Protein AF-A0A811TAB5-F1 (afdb_monomer)

Structure (mmCIF, N/CA/C/O backbone):
data_AF-A0A811TAB5-F1
#
_entry.id   AF-A0A811TAB5-F1
#
loop_
_atom_site.group_PDB
_atom_site.id
_atom_site.type_symbol
_atom_site.label_atom_id
_atom_site.label_alt_id
_atom_site.label_comp_id
_atom_site.label_asym_id
_atom_site.label_entity_id
_atom_site.label_seq_id
_atom_site.pdbx_PDB_ins_code
_atom_site.Cartn_x
_atom_site.Cartn_y
_atom_site.Cartn_z
_atom_site.occupancy
_atom_site.B_iso_or_equiv
_atom_site.auth_seq_id
_atom_site.auth_comp_id
_atom_site.auth_asym_id
_atom_site.auth_atom_id
_atom_site.pdbx_PDB_model_num
ATOM 1 N N . MET A 1 1 ? -5.937 9.752 -0.092 1.00 64.44 1 MET A N 1
ATOM 2 C CA . MET A 1 1 ? -6.504 8.435 0.257 1.00 64.44 1 MET A CA 1
ATOM 3 C C . MET A 1 1 ? -6.206 8.228 1.731 1.00 64.44 1 MET A C 1
ATOM 5 O O . MET A 1 1 ? -5.063 8.441 2.115 1.00 64.44 1 MET A O 1
ATOM 9 N N . GLY A 1 2 ? -7.223 7.985 2.560 1.00 84.50 2 GLY A N 1
ATOM 10 C CA . GLY A 1 2 ? -7.096 7.859 4.020 1.00 84.50 2 GLY A CA 1
ATOM 11 C C . GLY A 1 2 ? -6.593 6.479 4.439 1.00 84.50 2 GLY A C 1
ATOM 12 O O . GLY A 1 2 ? -7.270 5.792 5.190 1.00 84.50 2 GLY A O 1
ATOM 13 N N . VAL A 1 3 ? -5.455 6.067 3.880 1.00 91.94 3 VAL A N 1
ATOM 14 C CA . VAL A 1 3 ? -4.836 4.758 4.111 1.00 91.94 3 VAL A CA 1
ATOM 15 C C . VAL A 1 3 ? -3.556 4.963 4.908 1.00 91.94 3 VAL A C 1
ATOM 17 O O . VAL A 1 3 ? -2.767 5.856 4.591 1.00 91.94 3 VAL A O 1
ATOM 20 N N . VAL A 1 4 ? -3.352 4.139 5.928 1.00 94.38 4 VAL A N 1
ATOM 21 C CA . VAL A 1 4 ? -2.138 4.086 6.757 1.00 94.38 4 VAL A CA 1
ATOM 22 C C . VAL A 1 4 ? -1.504 2.703 6.641 1.00 94.38 4 VAL A C 1
ATOM 24 O O . VAL A 1 4 ? -2.173 1.763 6.223 1.00 94.38 4 VAL A O 1
ATOM 27 N N . GLY A 1 5 ? -0.211 2.569 6.936 1.00 93.62 5 GLY A N 1
ATOM 28 C CA . GLY A 1 5 ? 0.493 1.292 6.793 1.00 93.62 5 GLY A CA 1
ATOM 29 C C . GLY A 1 5 ? 1.881 1.422 6.177 1.00 93.62 5 GLY A C 1
ATOM 30 O O . GLY A 1 5 ? 2.558 2.442 6.330 1.00 93.62 5 GLY A O 1
ATOM 31 N N . PHE A 1 6 ? 2.339 0.386 5.482 1.00 93.56 6 PHE A N 1
ATOM 32 C CA . PHE A 1 6 ? 3.640 0.419 4.827 1.00 93.56 6 PHE A CA 1
ATOM 33 C C . PHE A 1 6 ? 3.729 -0.454 3.580 1.00 93.56 6 PHE A C 1
ATOM 35 O O . PHE A 1 6 ? 2.980 -1.409 3.397 1.00 93.56 6 PHE A O 1
ATOM 42 N N . VAL A 1 7 ? 4.728 -0.147 2.757 1.00 94.56 7 VAL A N 1
ATOM 43 C CA . VAL A 1 7 ? 5.180 -0.983 1.641 1.00 94.56 7 VAL A CA 1
ATOM 44 C C . VAL A 1 7 ? 6.636 -1.399 1.843 1.00 94.56 7 VAL A C 1
ATOM 46 O O . VAL A 1 7 ? 7.463 -0.589 2.263 1.00 94.56 7 VAL A O 1
ATOM 49 N N . GLU A 1 8 ? 6.960 -2.657 1.554 1.00 92.56 8 GLU A N 1
ATOM 50 C CA . GLU A 1 8 ? 8.286 -3.252 1.732 1.00 92.56 8 GLU A CA 1
ATOM 51 C C . GLU A 1 8 ? 8.673 -4.127 0.532 1.00 92.56 8 GLU A C 1
ATOM 53 O O . GLU A 1 8 ? 7.904 -4.983 0.098 1.00 92.56 8 GLU A O 1
ATOM 58 N N . ASN A 1 9 ? 9.906 -3.964 0.042 1.00 91.25 9 ASN A N 1
ATOM 59 C CA . ASN A 1 9 ? 10.479 -4.870 -0.955 1.00 91.25 9 ASN A CA 1
ATOM 60 C C . ASN A 1 9 ? 11.082 -6.100 -0.269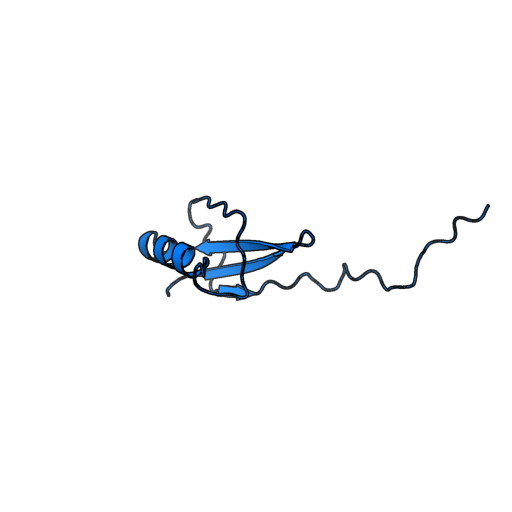 1.00 91.25 9 ASN A C 1
ATOM 62 O O . ASN A 1 9 ? 12.024 -5.991 0.527 1.00 91.25 9 ASN A O 1
ATOM 66 N N . GLN A 1 10 ? 10.583 -7.273 -0.637 1.00 89.38 10 GLN A N 1
ATOM 67 C CA . GLN A 1 10 ? 11.072 -8.555 -0.156 1.00 89.38 10 GLN A CA 1
ATOM 68 C C . GLN A 1 10 ? 12.352 -8.983 -0.903 1.00 89.38 10 GLN A C 1
ATOM 70 O O . GLN A 1 10 ? 12.596 -8.573 -2.042 1.00 89.38 10 GLN A O 1
ATOM 75 N N . PRO A 1 11 ? 13.229 -9.790 -0.272 1.00 83.62 11 PRO A N 1
ATOM 76 C CA . PRO A 1 11 ? 14.470 -10.270 -0.894 1.00 83.62 11 PRO A CA 1
ATOM 77 C C . PRO A 1 11 ? 14.256 -11.140 -2.137 1.00 83.62 11 PRO A C 1
ATOM 79 O O . PRO A 1 11 ? 15.162 -11.234 -2.961 1.00 83.62 11 PRO A O 1
ATOM 82 N N . ASP A 1 12 ? 13.094 -11.775 -2.263 1.00 86.56 12 ASP A N 1
ATOM 83 C CA . ASP A 1 12 ? 12.708 -12.600 -3.410 1.00 86.56 12 ASP A CA 1
ATOM 84 C C . ASP A 1 12 ? 12.212 -11.775 -4.613 1.00 86.56 12 ASP A C 1
ATOM 86 O O . ASP A 1 12 ? 11.945 -12.332 -5.676 1.00 86.56 12 ASP A O 1
ATOM 90 N N . GLY A 1 13 ? 12.144 -10.446 -4.467 1.00 85.69 13 GLY A N 1
ATOM 91 C CA . GLY A 1 13 ? 11.674 -9.520 -5.492 1.00 85.69 13 GLY A CA 1
ATOM 92 C C . GLY A 1 13 ? 10.173 -9.235 -5.434 1.00 85.69 13 GLY A C 1
ATOM 93 O O . GLY A 1 13 ? 9.692 -8.467 -6.265 1.00 85.69 13 GLY A O 1
ATOM 94 N N . THR A 1 14 ? 9.440 -9.808 -4.474 1.00 90.81 14 THR A N 1
ATOM 95 C CA . THR A 1 14 ? 8.030 -9.472 -4.243 1.00 90.81 14 THR A CA 1
ATOM 96 C C . THR A 1 14 ? 7.888 -8.147 -3.488 1.00 90.81 14 THR A C 1
ATOM 98 O O . THR A 1 14 ? 8.821 -7.660 -2.840 1.00 90.81 14 THR A O 1
ATOM 101 N N . VAL A 1 15 ? 6.711 -7.531 -3.595 1.00 92.00 15 VAL A N 1
ATOM 102 C CA . VAL A 1 15 ? 6.355 -6.316 -2.857 1.00 92.00 15 VAL A CA 1
ATOM 103 C C . VAL A 1 15 ? 5.273 -6.687 -1.858 1.00 92.00 15 VAL A C 1
ATOM 105 O O . VAL A 1 15 ? 4.226 -7.195 -2.247 1.00 92.00 15 VAL A O 1
ATOM 108 N N . ASN A 1 16 ? 5.532 -6.428 -0.581 1.00 93.81 16 ASN A N 1
ATOM 109 C CA . ASN A 1 16 ? 4.557 -6.615 0.481 1.00 93.81 16 ASN A CA 1
ATOM 110 C C . ASN A 1 16 ? 3.958 -5.264 0.869 1.00 93.81 16 ASN A C 1
ATOM 112 O O . ASN A 1 16 ? 4.699 -4.300 1.082 1.00 93.81 16 ASN A O 1
ATOM 116 N N . ILE A 1 17 ? 2.634 -5.194 0.977 1.00 94.19 17 ILE A N 1
ATOM 117 C CA . ILE A 1 17 ? 1.919 -3.985 1.382 1.00 94.19 17 ILE A CA 1
ATOM 118 C C . ILE A 1 17 ? 0.990 -4.344 2.533 1.00 94.19 17 ILE A C 1
ATOM 120 O O . ILE A 1 17 ? 0.146 -5.223 2.402 1.00 94.19 17 ILE A O 1
ATOM 124 N N . VAL A 1 18 ? 1.126 -3.625 3.643 1.00 93.88 18 VAL A N 1
ATOM 125 C CA . VAL A 1 18 ? 0.171 -3.654 4.753 1.00 93.88 18 VAL A CA 1
ATOM 126 C C . VAL A 1 18 ? -0.538 -2.314 4.758 1.00 93.88 18 VAL A C 1
ATOM 128 O O . VAL A 1 18 ? 0.115 -1.272 4.811 1.00 93.88 18 VAL A O 1
ATOM 131 N N . ALA A 1 19 ? -1.863 -2.338 4.665 1.00 93.88 19 ALA A N 1
ATOM 132 C CA . ALA A 1 19 ? -2.683 -1.144 4.567 1.00 93.88 19 ALA A CA 1
ATOM 133 C C . ALA A 1 19 ? -3.908 -1.261 5.473 1.00 93.88 19 ALA A C 1
ATOM 135 O O . ALA A 1 19 ? -4.610 -2.269 5.460 1.00 93.88 19 ALA A O 1
ATOM 136 N N . GLU A 1 20 ? -4.184 -0.202 6.225 1.00 94.56 20 GLU A N 1
ATOM 137 C CA . GLU A 1 20 ? -5.380 -0.062 7.044 1.00 94.56 20 GLU A CA 1
ATOM 138 C C . GLU A 1 20 ? -6.148 1.185 6.624 1.00 94.56 20 GLU A C 1
ATOM 140 O O . GLU A 1 20 ? -5.572 2.229 6.303 1.00 94.56 20 GLU A O 1
ATOM 145 N N . GLY A 1 21 ? -7.468 1.073 6.618 1.00 92.38 21 GLY A N 1
ATOM 146 C CA . GLY A 1 21 ? -8.362 2.128 6.176 1.00 92.38 21 GLY A CA 1
ATOM 147 C C . GLY A 1 21 ? -9.795 1.626 6.087 1.00 92.38 21 GLY A C 1
ATOM 148 O O . GLY A 1 21 ? -10.108 0.498 6.469 1.00 92.38 21 GLY A O 1
ATOM 149 N N . GLU A 1 22 ? -10.676 2.479 5.580 1.00 92.31 22 GLU A N 1
ATOM 150 C CA . GLU A 1 22 ? -12.051 2.087 5.275 1.00 92.31 22 GLU A CA 1
ATOM 151 C C . GLU A 1 22 ? -12.076 1.096 4.103 1.00 92.31 22 GLU A C 1
ATOM 153 O O . GLU A 1 22 ? -11.299 1.237 3.161 1.00 92.31 22 GLU A O 1
ATOM 158 N N . GLY A 1 23 ? -12.978 0.110 4.148 1.00 89.12 23 GLY A N 1
ATOM 159 C CA . GLY A 1 23 ? -13.019 -0.984 3.168 1.00 89.12 23 GLY A CA 1
ATOM 160 C C . GLY A 1 23 ? -13.089 -0.504 1.717 1.00 89.12 23 GLY A C 1
ATOM 161 O O . GLY A 1 23 ? -12.274 -0.919 0.903 1.00 89.12 23 GLY A O 1
ATOM 162 N N . GLU A 1 24 ? -13.971 0.454 1.421 1.00 91.12 24 GLU A N 1
ATOM 163 C CA . GLU A 1 24 ? -14.111 1.030 0.072 1.00 91.12 24 GLU A CA 1
ATOM 164 C C . GLU A 1 24 ? -12.816 1.716 -0.407 1.00 91.12 24 GLU A C 1
ATOM 166 O O . GLU A 1 24 ? -12.440 1.620 -1.573 1.00 91.12 24 GLU A O 1
ATOM 171 N N . ILE A 1 25 ? -12.088 2.372 0.505 1.00 92.50 25 ILE A N 1
ATOM 172 C CA . ILE A 1 25 ? -10.808 3.028 0.199 1.00 92.50 25 ILE A CA 1
ATOM 173 C C . ILE A 1 25 ? -9.707 1.982 -0.023 1.00 92.50 25 ILE A C 1
ATOM 175 O O . ILE A 1 25 ? -8.829 2.189 -0.862 1.00 92.50 25 ILE A O 1
ATOM 179 N N . LEU A 1 26 ? -9.729 0.874 0.724 1.00 91.94 26 LEU A N 1
ATOM 180 C CA . LEU A 1 26 ? -8.774 -0.224 0.565 1.00 91.94 26 LEU A CA 1
ATOM 181 C C . LEU A 1 26 ? -8.981 -0.970 -0.754 1.00 91.94 26 LEU A C 1
ATOM 183 O O . LEU A 1 26 ? -7.999 -1.305 -1.408 1.00 91.94 26 LEU A O 1
ATOM 187 N N . GLU A 1 27 ? -10.226 -1.184 -1.175 1.00 91.69 27 GLU A N 1
ATOM 188 C CA . GLU A 1 27 ? -10.540 -1.759 -2.488 1.00 91.69 27 GLU A CA 1
ATOM 189 C C . GLU A 1 27 ? -9.987 -0.877 -3.620 1.00 91.69 27 GLU A C 1
ATOM 191 O O . GLU A 1 27 ? -9.205 -1.354 -4.443 1.00 91.69 27 GLU A O 1
ATOM 196 N N . GLU A 1 28 ? -10.261 0.433 -3.594 1.00 91.69 28 GLU A N 1
ATOM 197 C CA . GLU A 1 28 ? -9.712 1.383 -4.576 1.00 91.69 28 GLU A CA 1
ATOM 198 C C . GLU A 1 28 ? -8.171 1.433 -4.537 1.00 91.69 28 GLU A C 1
ATOM 200 O O . GLU A 1 28 ? -7.498 1.605 -5.558 1.00 91.69 28 GLU A O 1
ATOM 205 N N . PHE A 1 29 ? -7.583 1.296 -3.348 1.00 92.31 29 PHE A N 1
ATOM 206 C CA . PHE A 1 29 ? -6.135 1.250 -3.178 1.00 92.31 29 PHE A CA 1
ATOM 207 C C . PHE A 1 29 ? -5.515 0.006 -3.817 1.00 92.31 29 PHE A C 1
ATOM 209 O O . PHE A 1 29 ? -4.497 0.132 -4.498 1.00 92.31 29 PHE A O 1
ATOM 216 N N . VAL A 1 30 ? -6.128 -1.167 -3.645 1.00 91.31 30 VAL A N 1
ATOM 217 C CA . VAL A 1 30 ? -5.668 -2.426 -4.248 1.00 91.31 30 VAL A CA 1
ATOM 218 C C . VAL A 1 30 ? -5.722 -2.361 -5.773 1.00 91.31 30 VAL A C 1
ATOM 220 O O . VAL A 1 30 ? -4.776 -2.802 -6.423 1.00 91.31 30 VAL A O 1
ATOM 223 N N . GLU A 1 31 ? -6.773 -1.775 -6.350 1.00 89.69 31 GLU A N 1
ATOM 224 C CA . GLU A 1 31 ? -6.865 -1.566 -7.801 1.00 89.69 31 GLU A CA 1
ATOM 225 C C . GLU A 1 31 ? -5.761 -0.626 -8.302 1.00 89.69 31 GLU A C 1
ATOM 227 O O . GLU A 1 31 ? -5.057 -0.924 -9.263 1.00 89.69 31 GLU A O 1
ATOM 232 N N . LYS A 1 32 ? -5.530 0.493 -7.605 1.00 89.12 32 LYS A N 1
ATOM 233 C CA . LYS A 1 32 ? -4.474 1.455 -7.965 1.00 89.12 32 LYS A CA 1
ATOM 234 C C . LYS A 1 32 ? -3.059 0.914 -7.785 1.00 89.12 32 LYS A C 1
ATOM 236 O O . LYS A 1 32 ? -2.144 1.376 -8.465 1.00 89.12 32 LYS A O 1
ATOM 241 N N . ALA A 1 33 ? -2.867 -0.034 -6.872 1.00 88.69 33 ALA A N 1
ATOM 242 C CA . ALA A 1 33 ? -1.595 -0.721 -6.674 1.00 88.69 33 ALA A CA 1
ATOM 243 C C . ALA A 1 33 ? -1.273 -1.710 -7.809 1.00 88.69 33 ALA A C 1
ATOM 245 O O . ALA A 1 33 ? -0.154 -2.222 -7.865 1.00 88.69 33 ALA A O 1
ATOM 246 N N . GLN A 1 34 ? -2.217 -1.946 -8.726 1.00 87.94 34 GLN A N 1
ATOM 247 C CA . GLN A 1 34 ? -2.070 -2.824 -9.880 1.00 87.94 34 GLN A CA 1
ATOM 248 C C . GLN A 1 34 ? -2.100 -2.013 -11.185 1.00 87.94 34 GLN A C 1
ATOM 250 O O . GLN A 1 34 ? -3.126 -1.958 -11.860 1.00 87.94 34 GLN A O 1
ATOM 255 N N . PRO A 1 35 ? -0.991 -1.356 -11.572 1.00 83.31 35 PRO A N 1
ATOM 256 C CA . PRO A 1 35 ? -0.921 -0.625 -12.833 1.00 83.31 35 PRO A CA 1
ATOM 257 C C . PRO A 1 35 ? -0.863 -1.599 -14.022 1.00 83.31 35 PRO A C 1
ATOM 259 O O . PRO A 1 35 ? 0.210 -1.896 -14.542 1.00 83.31 35 PRO A O 1
ATOM 262 N N . GLU A 1 36 ? -2.025 -2.100 -14.451 1.00 77.00 36 GLU A N 1
ATOM 263 C CA . GLU A 1 36 ? -2.156 -3.013 -15.599 1.00 77.00 36 GLU A CA 1
ATOM 264 C C . GLU A 1 36 ? -1.727 -2.363 -16.928 1.00 77.00 36 GLU A C 1
ATOM 266 O O . GLU A 1 36 ? -1.282 -3.053 -17.845 1.00 77.00 36 GLU A O 1
ATOM 271 N N . 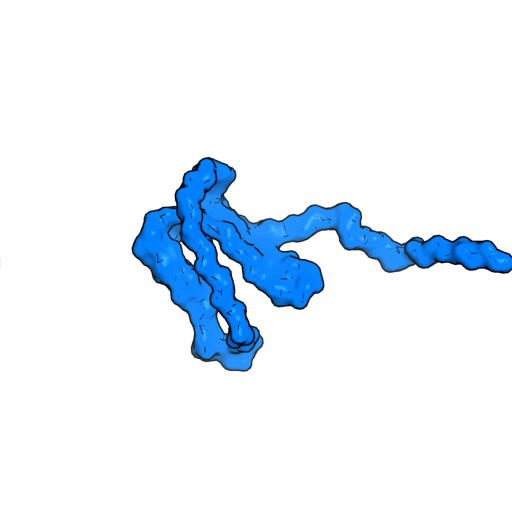ASP A 1 37 ? -1.809 -1.032 -17.015 1.00 78.44 37 ASP A N 1
ATOM 272 C CA . ASP A 1 37 ? -1.529 -0.260 -18.230 1.00 78.44 37 ASP A CA 1
ATOM 273 C C . ASP A 1 37 ? -0.069 0.222 -18.357 1.00 78.44 37 ASP A C 1
ATOM 275 O O . ASP A 1 37 ? 0.275 0.895 -19.334 1.00 78.44 37 ASP A O 1
ATOM 279 N N . ASP A 1 38 ? 0.810 -0.078 -17.391 1.00 82.62 38 ASP A N 1
ATOM 280 C CA . ASP A 1 38 ? 2.206 0.369 -17.449 1.00 82.62 38 ASP A CA 1
ATOM 281 C C . ASP A 1 38 ? 3.073 -0.625 -18.252 1.00 82.62 38 ASP A C 1
ATOM 283 O O . ASP A 1 38 ? 3.285 -1.761 -17.822 1.00 82.62 38 ASP A O 1
ATOM 287 N N . PRO A 1 39 ? 3.646 -0.222 -19.404 1.00 83.62 39 PRO A N 1
ATOM 288 C CA . PRO A 1 39 ? 4.436 -1.117 -20.251 1.00 83.62 39 PRO A CA 1
ATOM 289 C C . PRO A 1 39 ? 5.751 -1.591 -19.607 1.00 83.62 39 PRO A C 1
ATOM 291 O O . PRO A 1 39 ? 6.407 -2.481 -20.152 1.00 83.62 39 PRO A O 1
ATOM 294 N N . LEU A 1 40 ? 6.172 -0.991 -18.490 1.00 87.94 40 LEU A N 1
ATOM 295 C CA . LEU A 1 40 ? 7.386 -1.340 -17.753 1.00 87.94 40 LEU A CA 1
ATOM 296 C C . LEU A 1 40 ? 7.112 -2.232 -16.536 1.00 87.94 40 LEU A C 1
ATOM 298 O O . LEU A 1 40 ? 8.064 -2.769 -15.964 1.00 87.94 40 LEU A O 1
ATOM 302 N N . ILE A 1 41 ? 5.849 -2.412 -16.143 1.00 85.38 41 ILE A N 1
ATOM 303 C CA . ILE A 1 41 ? 5.461 -3.176 -14.957 1.00 85.38 41 ILE A CA 1
ATOM 304 C C . ILE A 1 41 ? 4.741 -4.449 -15.400 1.00 85.38 41 ILE A C 1
ATOM 306 O O . ILE A 1 41 ? 3.819 -4.426 -16.206 1.00 85.38 41 ILE A O 1
ATOM 310 N N . ARG A 1 42 ? 5.168 -5.599 -14.870 1.00 85.31 42 ARG A N 1
ATOM 311 C CA . ARG A 1 42 ? 4.510 -6.883 -15.123 1.00 85.31 42 ARG A CA 1
ATOM 312 C C . ARG A 1 42 ? 4.185 -7.569 -13.810 1.00 85.31 42 ARG A C 1
ATOM 314 O O . ARG A 1 42 ? 5.077 -8.083 -13.141 1.00 85.31 42 ARG A O 1
ATOM 321 N N . ILE A 1 43 ? 2.899 -7.613 -13.491 1.00 85.69 43 ILE A N 1
ATOM 322 C CA . ILE A 1 43 ? 2.370 -8.301 -12.318 1.00 85.69 43 ILE A CA 1
ATOM 323 C C . ILE A 1 43 ? 2.030 -9.733 -12.729 1.00 85.69 43 ILE A C 1
ATOM 325 O O . ILE A 1 43 ? 1.288 -9.957 -13.683 1.00 85.69 43 ILE A O 1
ATOM 329 N N . THR A 1 44 ? 2.623 -10.715 -12.055 1.00 87.94 44 THR A N 1
ATOM 330 C CA . THR A 1 44 ? 2.348 -12.138 -12.317 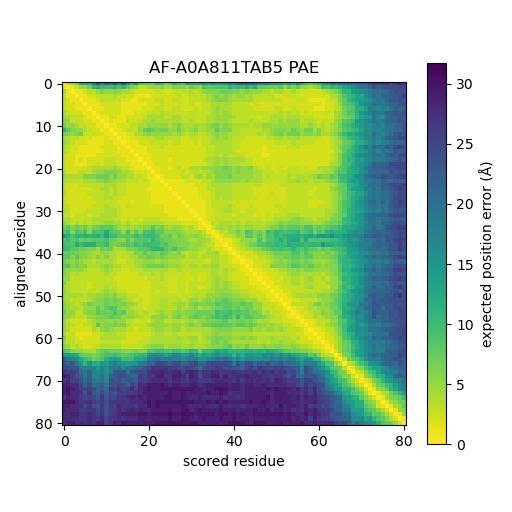1.00 87.94 44 THR A CA 1
ATOM 331 C C . THR A 1 44 ? 1.279 -12.709 -11.398 1.00 87.94 44 THR A C 1
ATOM 333 O O . THR A 1 44 ? 0.588 -13.643 -11.791 1.00 87.94 44 THR A O 1
ATOM 336 N N . GLN A 1 45 ? 1.178 -12.180 -10.180 1.00 89.75 45 GLN A N 1
ATOM 337 C CA . GLN A 1 45 ? 0.253 -12.626 -9.147 1.00 89.75 45 GLN A CA 1
ATOM 338 C C . GLN A 1 45 ? 0.059 -11.495 -8.134 1.00 89.75 45 GLN A C 1
ATOM 340 O O . GLN A 1 45 ? 0.999 -10.740 -7.876 1.00 89.75 45 GLN A O 1
ATOM 345 N N . VAL A 1 46 ? -1.145 -11.405 -7.575 1.00 91.12 46 VAL A N 1
ATOM 346 C CA . VAL A 1 46 ? -1.477 -10.546 -6.437 1.00 91.12 46 VAL A CA 1
ATOM 347 C C . VAL A 1 46 ? -2.280 -11.388 -5.461 1.00 91.12 46 VAL A C 1
ATOM 349 O O . VAL A 1 46 ? -3.289 -11.977 -5.848 1.00 91.12 46 VAL A O 1
ATOM 352 N N . ASP A 1 47 ? -1.830 -11.430 -4.215 1.00 92.94 47 ASP A N 1
ATOM 353 C CA . ASP A 1 47 ? -2.538 -12.067 -3.112 1.00 92.94 47 ASP A CA 1
ATOM 354 C C . ASP A 1 47 ? -3.016 -10.966 -2.163 1.00 92.94 47 ASP A C 1
ATOM 356 O O . ASP A 1 47 ? -2.231 -10.109 -1.754 1.00 92.94 47 ASP A O 1
ATOM 360 N N . VAL A 1 48 ? -4.315 -10.953 -1.859 1.00 93.19 48 V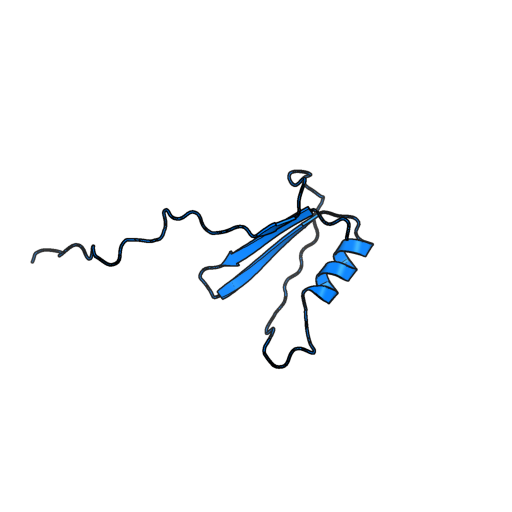AL A N 1
ATOM 361 C CA . VAL A 1 48 ? -4.942 -9.941 -1.000 1.00 93.19 48 VA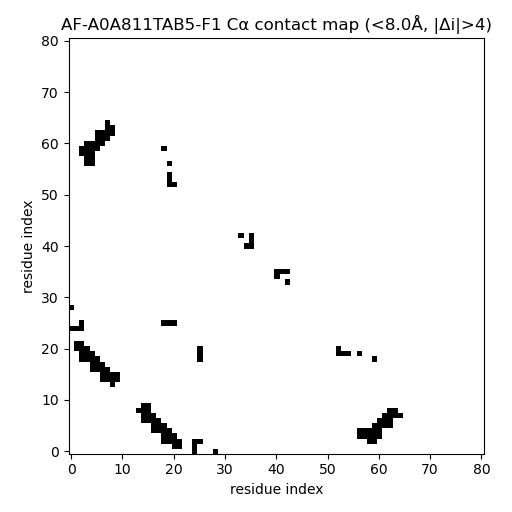L A CA 1
ATOM 362 C C . VAL A 1 48 ? -5.682 -10.644 0.123 1.00 93.19 48 VAL A C 1
ATOM 364 O O . VAL A 1 48 ? -6.564 -11.467 -0.121 1.00 93.19 48 VAL A O 1
ATOM 367 N N . GLU A 1 49 ? -5.343 -10.283 1.355 1.00 93.44 49 GLU A N 1
ATOM 368 C CA . GLU A 1 49 ? -5.998 -10.771 2.562 1.00 93.44 49 GLU A CA 1
ATOM 369 C C . GLU A 1 49 ? -6.525 -9.575 3.361 1.00 93.44 49 GLU A C 1
ATOM 371 O O . GLU A 1 49 ? -5.820 -8.585 3.557 1.00 93.44 49 GLU A O 1
ATOM 376 N N . TYR A 1 50 ? -7.784 -9.654 3.799 1.00 92.50 50 TYR A N 1
ATOM 377 C CA . TYR A 1 50 ? -8.427 -8.609 4.594 1.00 92.50 50 TYR A CA 1
ATOM 378 C C . TYR A 1 50 ? -8.600 -9.077 6.033 1.00 92.50 50 TYR A C 1
ATOM 380 O O . TYR A 1 50 ? -9.230 -10.104 6.295 1.00 92.50 50 TYR A O 1
ATOM 388 N N . GLU A 1 51 ? -8.110 -8.273 6.969 1.00 91.62 51 GLU A N 1
ATOM 389 C CA . GLU A 1 51 ? -8.236 -8.512 8.402 1.00 91.62 51 GLU A CA 1
ATOM 390 C C . GLU A 1 51 ? -8.756 -7.262 9.126 1.00 91.62 51 GLU A C 1
ATOM 392 O O . GLU A 1 51 ? -8.975 -6.203 8.534 1.00 91.62 51 GLU A O 1
ATOM 397 N N . LYS A 1 52 ? -9.010 -7.386 10.433 1.00 90.44 52 LYS A N 1
ATOM 398 C CA . LYS A 1 52 ? -9.345 -6.220 11.257 1.00 90.44 52 LYS A CA 1
ATOM 399 C C . LYS A 1 52 ? -8.116 -5.326 11.389 1.00 90.44 52 LYS A C 1
ATOM 401 O O . LYS A 1 52 ? -7.044 -5.833 11.696 1.00 90.44 52 LYS A O 1
ATOM 406 N N . ALA A 1 53 ? -8.312 -4.014 11.253 1.00 87.69 53 ALA A N 1
ATOM 407 C CA . ALA A 1 53 ? -7.260 -3.032 11.495 1.00 87.69 53 ALA A CA 1
ATOM 408 C C . ALA A 1 53 ? -6.639 -3.232 12.888 1.00 87.69 53 ALA A C 1
ATOM 410 O O . ALA A 1 53 ? -7.362 -3.318 13.888 1.00 87.69 53 ALA A O 1
ATOM 411 N N . THR A 1 54 ? -5.312 -3.313 12.942 1.00 89.38 54 THR A N 1
ATOM 412 C CA . THR A 1 54 ? -4.540 -3.382 14.182 1.00 89.38 54 THR A CA 1
ATOM 413 C C . THR A 1 54 ? -4.457 -2.007 14.840 1.00 89.38 54 THR A C 1
ATOM 415 O O . THR A 1 54 ? -4.384 -1.921 16.067 1.00 89.38 54 THR A O 1
ATOM 418 N N . GLY A 1 55 ? -4.549 -0.929 14.049 1.00 88.50 55 GLY A N 1
ATOM 419 C CA . GLY A 1 55 ? -4.450 0.447 14.527 1.00 88.50 55 GLY A CA 1
ATOM 420 C C . GLY A 1 55 ? -3.024 0.836 14.913 1.00 88.50 55 GLY A C 1
ATOM 421 O O . GLY A 1 55 ? -2.826 1.812 15.633 1.00 88.50 55 GLY A O 1
ATOM 422 N N . GLU A 1 56 ? -2.029 0.068 14.468 1.00 89.25 56 GLU A N 1
ATOM 423 C CA . GLU A 1 56 ? -0.614 0.303 14.771 1.00 89.25 56 GLU A CA 1
ATOM 424 C C . GLU A 1 56 ? 0.012 1.392 13.889 1.00 89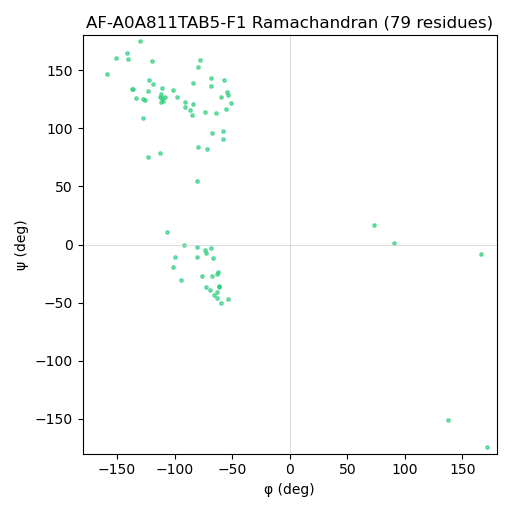.25 56 GLU A C 1
ATOM 426 O O . GLU A 1 56 ? 1.128 1.843 14.157 1.00 89.25 56 GLU A O 1
ATOM 431 N N . PHE A 1 57 ? -0.691 1.830 12.843 1.00 90.75 57 PHE A N 1
ATOM 432 C CA . PHE A 1 57 ? -0.171 2.766 11.855 1.00 90.75 57 PHE A CA 1
ATOM 433 C C . PHE A 1 57 ? -0.894 4.111 11.919 1.00 90.75 57 PHE A C 1
ATOM 435 O O . PHE A 1 57 ? -2.111 4.195 11.804 1.00 90.75 57 PHE A O 1
ATOM 442 N N . GLU A 1 58 ? -0.123 5.192 12.034 1.00 89.06 58 GLU A N 1
ATOM 443 C CA . GLU A 1 58 ? -0.644 6.567 11.955 1.00 89.06 58 GLU A CA 1
ATOM 444 C C . GLU A 1 58 ? -0.391 7.207 10.581 1.00 89.06 58 GLU A C 1
ATOM 446 O O . GLU A 1 58 ? -1.022 8.197 10.213 1.00 89.06 58 GLU A O 1
ATOM 451 N N . LEU A 1 59 ? 0.555 6.655 9.818 1.00 90.50 59 LEU A N 1
ATOM 452 C CA . LEU A 1 59 ? 1.019 7.172 8.533 1.00 90.50 59 LEU A CA 1
ATOM 453 C C . LEU A 1 59 ? 1.256 6.017 7.558 1.00 90.50 59 LEU A C 1
ATOM 455 O O . LEU A 1 59 ? 1.447 4.874 7.972 1.00 90.50 59 LEU A O 1
ATOM 459 N N . PHE A 1 60 ? 1.278 6.332 6.263 1.00 93.31 60 PHE A N 1
ATOM 460 C CA . PHE A 1 60 ? 1.705 5.404 5.220 1.00 93.31 60 PHE A CA 1
ATOM 461 C C . PHE A 1 60 ? 3.164 5.671 4.830 1.00 93.31 60 PHE A C 1
ATOM 463 O O . PHE A 1 60 ? 3.513 6.809 4.506 1.00 93.31 60 PHE A O 1
ATOM 470 N N . GLY A 1 61 ? 4.022 4.647 4.851 1.00 91.44 61 GLY A N 1
ATOM 471 C CA . GLY A 1 61 ? 5.458 4.808 4.597 1.00 91.44 61 GLY A CA 1
ATOM 472 C C . GLY A 1 61 ? 6.108 3.685 3.791 1.00 91.44 61 GLY A C 1
ATOM 473 O O . GLY A 1 61 ? 5.567 2.596 3.636 1.00 91.44 61 GLY A O 1
ATOM 474 N N . ILE A 1 62 ? 7.316 3.945 3.286 1.00 91.88 62 ILE A N 1
ATOM 475 C CA . ILE A 1 62 ? 8.161 2.909 2.681 1.00 91.88 62 ILE A CA 1
ATOM 476 C C . ILE A 1 62 ? 9.042 2.333 3.782 1.00 91.88 62 ILE A C 1
ATOM 478 O O . ILE A 1 62 ? 9.862 3.040 4.375 1.00 91.88 62 ILE A O 1
ATOM 482 N N . LYS A 1 63 ? 8.887 1.041 4.052 1.00 88.62 63 LYS A N 1
ATOM 483 C CA . LYS A 1 63 ? 9.745 0.320 4.978 1.00 88.62 63 LYS A CA 1
ATOM 484 C C . LYS A 1 63 ? 10.989 -0.140 4.231 1.00 88.62 63 LYS A C 1
ATOM 486 O O . LYS A 1 63 ? 10.948 -1.000 3.352 1.00 88.62 63 LYS A O 1
ATOM 491 N N . HIS A 1 64 ? 12.116 0.463 4.584 1.00 81.12 64 HIS A N 1
ATOM 492 C CA . HIS A 1 64 ? 13.418 -0.014 4.150 1.00 81.12 64 HIS A CA 1
ATOM 493 C C . HIS A 1 64 ? 13.886 -1.122 5.090 1.00 81.12 64 HIS A C 1
ATOM 495 O O . HIS A 1 64 ? 13.753 -1.000 6.309 1.00 81.12 64 HIS A O 1
ATOM 501 N N . ARG A 1 65 ? 14.483 -2.179 4.530 1.00 66.62 65 ARG A N 1
ATOM 502 C CA . ARG A 1 65 ? 15.209 -3.168 5.332 1.00 66.62 65 ARG A CA 1
ATOM 503 C C . ARG A 1 65 ? 16.253 -2.433 6.178 1.00 66.62 65 ARG A C 1
ATOM 505 O O . ARG A 1 65 ? 16.990 -1.599 5.642 1.00 66.62 65 ARG A O 1
ATOM 512 N N . SER A 1 66 ? 16.315 -2.724 7.478 1.00 55.16 66 SER A N 1
ATOM 513 C CA . SER A 1 66 ? 17.379 -2.197 8.332 1.00 55.16 66 SER A CA 1
ATOM 514 C C . SER A 1 66 ? 18.738 -2.621 7.766 1.00 55.16 66 SER A C 1
ATOM 516 O O . SER A 1 66 ? 18.908 -3.707 7.206 1.00 55.16 66 SER A O 1
ATOM 518 N N . SER A 1 67 ? 19.714 -1.719 7.834 1.00 51.41 67 SER A N 1
ATOM 519 C CA . SER A 1 67 ? 21.005 -1.880 7.159 1.00 51.41 67 SER A CA 1
ATOM 520 C C . SER A 1 67 ? 21.871 -3.009 7.747 1.00 51.41 67 SER A C 1
ATOM 522 O O . SER A 1 67 ? 22.944 -3.278 7.204 1.00 51.41 67 SER A O 1
ATOM 524 N N . GLU A 1 68 ? 21.433 -3.688 8.808 1.00 53.62 68 GLU A N 1
ATOM 525 C CA . GLU A 1 68 ? 22.172 -4.772 9.464 1.00 53.62 68 GLU A CA 1
ATOM 526 C C . GLU A 1 68 ? 22.210 -6.110 8.700 1.00 53.62 68 GLU A C 1
ATOM 528 O O . GLU A 1 68 ? 22.948 -7.004 9.101 1.00 53.62 68 GLU A O 1
ATOM 533 N N . GLU A 1 69 ? 21.516 -6.246 7.565 1.00 49.31 69 GLU A N 1
ATOM 534 C CA . GLU A 1 69 ? 21.629 -7.432 6.690 1.00 49.31 69 GLU A CA 1
ATOM 535 C C . GLU A 1 69 ? 22.400 -7.176 5.389 1.00 49.31 69 GLU A C 1
ATOM 537 O O . GLU A 1 69 ? 22.455 -8.023 4.493 1.00 49.31 69 GLU A O 1
ATOM 542 N N . ARG A 1 70 ? 23.064 -6.023 5.265 1.00 45.41 70 ARG A N 1
ATOM 543 C CA . ARG A 1 70 ? 24.160 -5.898 4.302 1.00 45.41 70 ARG A CA 1
ATOM 544 C C . ARG A 1 70 ? 25.384 -6.543 4.933 1.00 45.41 70 ARG A C 1
ATOM 546 O O . ARG A 1 70 ? 26.215 -5.855 5.518 1.00 45.41 70 ARG A O 1
ATOM 553 N N . LEU A 1 71 ? 25.498 -7.867 4.806 1.00 53.59 71 LEU A N 1
ATOM 554 C CA . LEU A 1 71 ? 26.781 -8.528 5.031 1.00 53.59 71 LEU A CA 1
ATOM 555 C C . LEU A 1 71 ? 27.822 -7.779 4.187 1.00 53.59 71 LEU A C 1
ATOM 557 O O . LEU A 1 71 ? 27.630 -7.646 2.971 1.00 53.59 71 LEU A O 1
ATOM 561 N N . PRO A 1 72 ? 28.887 -7.228 4.795 1.00 48.09 72 PRO A N 1
ATOM 562 C CA . PRO A 1 72 ? 29.922 -6.577 4.024 1.00 48.09 72 PRO A CA 1
ATOM 563 C C . PRO A 1 72 ? 30.497 -7.617 3.067 1.00 48.09 72 PRO A C 1
ATOM 565 O O . PRO A 1 72 ? 30.881 -8.718 3.468 1.00 48.09 72 PRO A O 1
ATOM 568 N N . ILE A 1 73 ? 30.509 -7.260 1.784 1.00 55.44 73 ILE A N 1
ATOM 569 C CA . ILE A 1 73 ? 31.154 -8.001 0.704 1.00 55.44 73 ILE A CA 1
ATOM 570 C C . ILE A 1 73 ? 32.636 -8.123 1.095 1.00 55.44 73 ILE A C 1
ATOM 572 O O . ILE A 1 73 ? 33.414 -7.203 0.862 1.00 55.44 73 ILE A O 1
ATOM 576 N N . GLY A 1 74 ? 33.010 -9.193 1.803 1.00 54.16 74 GLY A N 1
ATOM 577 C CA . GLY A 1 74 ? 34.350 -9.296 2.385 1.00 54.16 74 GLY A CA 1
ATOM 578 C C . GLY A 1 74 ? 34.601 -10.373 3.442 1.00 54.16 74 GLY A C 1
ATOM 579 O O . GLY A 1 74 ? 35.763 -10.581 3.774 1.00 54.16 74 GLY A O 1
ATOM 580 N N . LEU A 1 75 ? 33.595 -11.095 3.951 1.00 50.72 75 LEU A N 1
ATOM 581 C CA . LEU A 1 75 ? 33.845 -12.197 4.891 1.00 50.72 75 LEU A CA 1
ATOM 582 C C . LEU A 1 75 ? 33.267 -13.525 4.390 1.00 50.72 75 LEU A C 1
ATOM 584 O O . LEU A 1 75 ? 32.263 -14.023 4.887 1.00 50.72 75 LEU A O 1
ATOM 588 N N . ILE A 1 76 ? 33.940 -14.127 3.410 1.00 60.34 76 ILE A N 1
ATOM 589 C CA . ILE A 1 76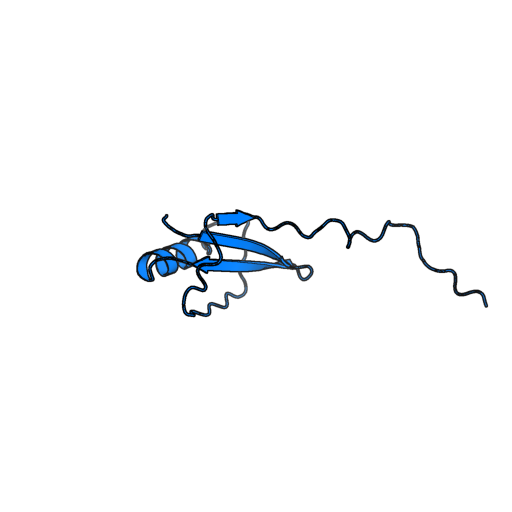 ? 33.964 -15.592 3.306 1.00 60.34 76 ILE A CA 1
ATOM 590 C C . ILE A 1 76 ? 34.878 -16.078 4.439 1.00 60.34 76 ILE A C 1
ATOM 592 O O . ILE A 1 76 ? 36.072 -15.771 4.396 1.00 60.34 76 ILE A O 1
ATOM 596 N N . PRO A 1 77 ? 34.385 -16.802 5.461 1.00 45.50 77 PRO A N 1
ATOM 597 C CA . PRO A 1 77 ? 35.288 -17.468 6.380 1.00 45.50 77 PRO A CA 1
ATOM 598 C C . PRO A 1 77 ? 36.051 -18.516 5.568 1.00 45.50 77 PRO A C 1
ATOM 600 O O . PRO A 1 77 ? 35.462 -19.474 5.064 1.00 45.50 77 PRO A O 1
ATOM 603 N N . LEU A 1 78 ? 37.362 -18.317 5.415 1.00 53.06 78 LEU A N 1
ATOM 604 C CA . LEU A 1 78 ? 38.271 -19.368 4.977 1.00 53.06 78 LEU A CA 1
ATOM 605 C C . LEU A 1 78 ? 38.133 -20.512 5.983 1.00 53.06 78 LEU A C 1
ATOM 607 O O . LEU A 1 78 ? 38.704 -20.475 7.072 1.00 53.06 78 LEU A O 1
ATOM 611 N N . GLN A 1 79 ? 37.326 -21.515 5.641 1.00 56.41 79 GLN A N 1
ATOM 612 C CA . GLN A 1 79 ? 37.382 -22.805 6.306 1.00 56.41 79 GLN A CA 1
ATOM 613 C C .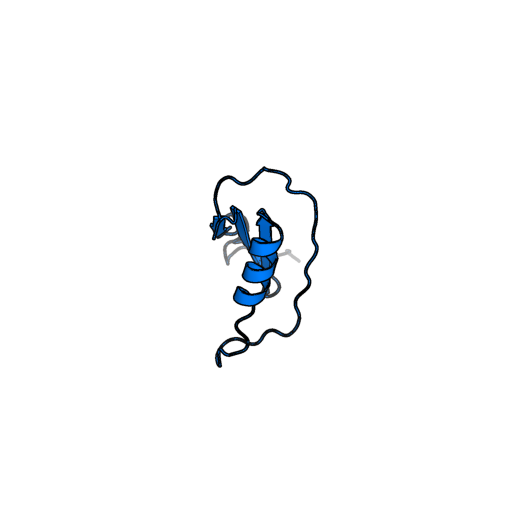 GLN A 1 79 ? 38.722 -23.423 5.914 1.00 56.41 79 GLN A C 1
ATOM 615 O O . GLN A 1 79 ? 38.900 -23.956 4.820 1.00 56.41 79 GLN A O 1
ATOM 620 N N . ASN A 1 80 ? 39.680 -23.229 6.814 1.00 44.41 80 ASN A N 1
ATOM 621 C CA . ASN A 1 80 ? 41.023 -23.772 6.791 1.00 44.41 80 ASN A CA 1
ATOM 622 C C . ASN A 1 80 ? 40.931 -25.307 6.679 1.00 44.41 80 ASN A C 1
ATOM 624 O O . ASN A 1 80 ? 40.384 -25.948 7.578 1.00 44.41 80 ASN A O 1
ATOM 628 N N . ARG A 1 81 ? 41.429 -25.885 5.580 1.00 49.28 81 ARG A N 1
ATOM 629 C CA . ARG A 1 81 ? 41.772 -27.312 5.503 1.00 49.28 81 ARG A CA 1
ATOM 630 C C . ARG A 1 81 ? 43.274 -27.473 5.635 1.00 49.28 81 ARG A C 1
ATOM 632 O O . ARG A 1 81 ? 43.988 -26.629 5.051 1.00 49.28 81 ARG A O 1
#

pLDDT: mean 81.57, std 15.82, range [44.41, 94.56]

Secondary structure (DSSP, 8-state):
---EEEEEE-TTS-EEEEEES-HHHHHHHHHHT--TT-TT-----------------SSEEEEPPPGGG---TT-------

Nearest PDB structures (foldseek):
  4g9i-assembly4_D  TM=7.356E-01  e=1.084E-02  Thermococcus kodakarensis KOD1
  4g9i-assembly1_A  TM=7.616E-01  e=1.419E-02  Thermococcus kodakarensis KOD1
  2gv1-assembly1_A  TM=8.232E-01  e=1.145E-01  Escherichia coli
  4hjg-assembly1_E  TM=4.122E-01  e=2.541E+00  Finegoldia magna
  6skl-assembly1_X  TM=2.263E-01  e=3.327E+00  Saccharomyces cerevisiae S288C

Mean predicted aligned error: 9.93 Å

Solvent-accessible surface area (backbone atoms only — not comparable to full-atom values): 5661 Å² total; per-residue (Å²): 127,85,55,20,30,37,39,34,78,44,96,90,72,50,77,48,73,50,76,38,59,55,69,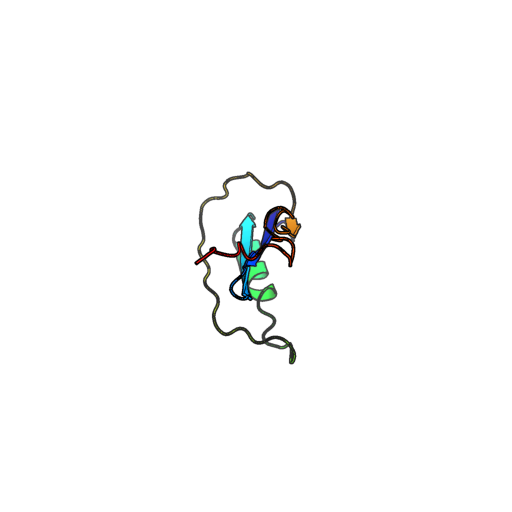74,59,48,54,56,47,56,54,66,72,52,60,83,86,40,94,89,56,83,86,90,79,85,88,87,85,89,76,81,75,83,78,85,50,92,51,61,46,78,51,73,80,70,76,87,75,62,70,67,95,81,73,79,80,79,79,84,127

Radius of gyration: 17.92 Å; Cα contacts (8 Å, |Δi|>4): 72; chains: 1; bounding box: 56×36×35 Å

InterPro domains:
  IPR001792 Acylphosphatase-like domain [PF00708] (1-61)
  IPR001792 Acylphosphatase-like domain [PS51160] (1-64)
  IPR036046 Acylphosphatase-like domain superfamily [SSF54975] (1-63)

Organism: NCBI:txid2608793

Sequence (81 aa):
MGVVGFVENQPDGTVNIVAEGEGEILEEFVEKAQPEDDPLIRITQVDVEYEKATGEFELFGIKHRSSEERLPIGLIPLQNR

Foldseek 3Di:
DPKWWEWEQDPVRDIDTDIDDDPVVVVVVVVVVDPVPDPVDDDPDDDDDDDDDPVPTPHYYYDDDDPVPPPPPDDPPPPDD